Protein AF-A0A660SQA3-F1 (afdb_monomer)

Foldseek 3Di:
DVVVVVVVVVVVVVVVVVVVVVVVVVVVVVVVVVVVVVVVLVVVLVVVVVVVVVLVVVLVVLCVPPRPVSSQVVLVVCVVPVVDDDDKDWDADPVRHTPDIDDPPPCPQWDPVPVVVVPDDRPDDDWTDGPPDPDIDD

Secondary structure (DSSP, 8-state):
-HHHHHHHHHHHHHHHHHHHHHHHHHHHHHHHHHHHHHHHHHHHHHHHHHHHHHHHHHHHHHHHHHHHHHHHHHHHHHHHHS-PPP--EEEE-TTS-EEEEE--TT-TTS-TT-TTTTT--TT----B--TT-S--B-

pLDDT: mean 77.08, std 11.65, range [44.31, 96.62]

Sequence (138 aa):
MFWKIRAEYYRRINVRLTLIVTLAAAVSSIVVYALLLASLFIGFGDQDRGELDSRLLSYWAAWQYGGNDAVLNRASLDMKEYGGRPYLLMLDSEDGEMLGALIPGGWEQFNLKDPDLTNLTPGSYATLRAESLPYALL

Radius of gyration: 27.72 Å; Cα contacts (8 Å, |Δi|>4): 84; chains: 1; bounding box: 67×25×81 Å

Mean predicted aligned error: 12.72 Å

Solvent-accessible surface area (backbone atoms only — not comparable to full-atom values): 8169 Å² total; per-residue (Å²): 116,72,67,62,58,52,53,54,50,52,50,53,51,49,53,51,50,52,51,50,51,53,50,49,51,52,53,51,50,52,52,52,49,50,52,52,51,51,52,51,58,53,51,52,57,56,53,54,48,54,53,49,53,53,48,52,54,53,36,55,56,31,30,76,77,53,37,71,66,33,27,55,52,49,52,55,45,50,64,67,72,63,77,54,83,83,63,77,46,78,40,63,43,100,88,66,49,78,77,45,72,48,72,47,91,87,52,80,66,35,54,86,82,44,74,70,59,78,69,60,50,99,89,60,83,59,71,38,48,22,96,89,46,101,62,66,50,110

Structure (mmCIF, N/CA/C/O backbone):
data_AF-A0A660SQA3-F1
#
_entry.id   AF-A0A660SQA3-F1
#
loop_
_atom_site.group_PDB
_atom_site.id
_atom_site.type_symbol
_atom_site.label_atom_id
_atom_site.label_alt_id
_atom_site.label_comp_id
_atom_site.label_asym_id
_atom_site.label_entity_id
_atom_site.label_seq_id
_atom_site.pdbx_PDB_ins_code
_atom_site.Cartn_x
_atom_site.Cartn_y
_atom_site.Cartn_z
_atom_site.occupancy
_atom_site.B_iso_or_equiv
_atom_site.auth_seq_id
_atom_site.auth_comp_id
_atom_site.auth_asym_id
_atom_site.auth_atom_id
_atom_site.pdbx_PDB_model_num
ATOM 1 N N . MET A 1 1 ? 42.240 -6.990 -56.625 1.00 54.94 1 MET A N 1
ATOM 2 C CA . MET A 1 1 ? 42.632 -6.392 -55.323 1.00 54.94 1 MET A CA 1
ATOM 3 C C . MET A 1 1 ? 41.645 -5.319 -54.833 1.00 54.94 1 MET A C 1
ATOM 5 O O . MET A 1 1 ? 41.255 -5.372 -53.675 1.00 54.94 1 MET A O 1
ATOM 9 N N . PHE A 1 2 ? 41.139 -4.431 -55.702 1.00 52.47 2 PHE A N 1
ATOM 10 C CA . PHE A 1 2 ? 40.158 -3.376 -55.363 1.00 52.47 2 PHE A CA 1
ATOM 11 C C . PHE A 1 2 ? 38.821 -3.842 -54.743 1.00 52.47 2 PHE A C 1
ATOM 13 O O . PHE A 1 2 ? 38.254 -3.137 -53.911 1.00 52.47 2 PHE A O 1
ATOM 20 N N . TRP A 1 3 ? 38.318 -5.028 -55.101 1.00 53.06 3 TRP A N 1
ATOM 21 C CA . TRP A 1 3 ? 37.054 -5.558 -54.562 1.00 53.06 3 TRP A CA 1
ATOM 22 C 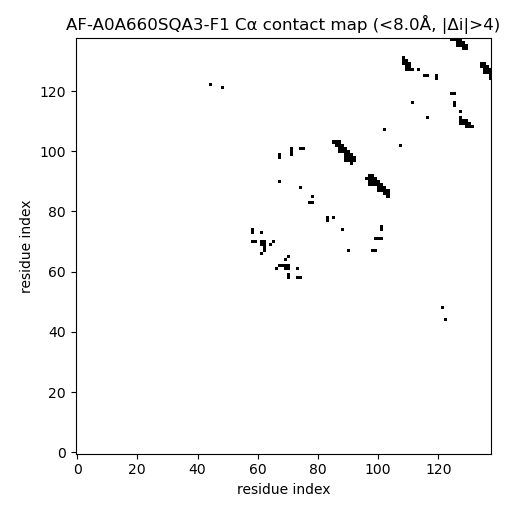C . TRP A 1 3 ? 37.124 -5.937 -53.073 1.00 53.06 3 TRP A C 1
ATOM 24 O O . TRP A 1 3 ? 36.162 -5.713 -52.343 1.00 53.06 3 TRP A O 1
ATOM 34 N N . LYS A 1 4 ? 38.275 -6.437 -52.596 1.00 57.72 4 LYS A N 1
ATOM 35 C CA . LYS A 1 4 ? 38.465 -6.780 -51.174 1.00 57.72 4 LYS A CA 1
ATOM 36 C C . LYS A 1 4 ? 38.490 -5.528 -50.287 1.00 57.72 4 LYS A C 1
ATOM 38 O O . LYS A 1 4 ? 37.871 -5.519 -49.230 1.00 57.72 4 LYS A O 1
ATOM 43 N N . ILE A 1 5 ? 39.113 -4.450 -50.770 1.00 60.47 5 ILE A N 1
ATOM 44 C CA . ILE A 1 5 ? 39.209 -3.164 -50.059 1.00 60.47 5 ILE A CA 1
ATOM 45 C C . ILE A 1 5 ? 37.825 -2.506 -49.922 1.00 60.47 5 ILE A C 1
ATOM 47 O O . ILE A 1 5 ? 37.481 -2.009 -48.851 1.00 60.47 5 ILE A O 1
ATOM 51 N N . ARG A 1 6 ? 36.987 -2.551 -50.972 1.00 59.34 6 ARG A N 1
ATOM 52 C CA . ARG A 1 6 ? 35.603 -2.045 -50.893 1.00 59.34 6 ARG A CA 1
ATOM 53 C C . ARG A 1 6 ? 34.749 -2.866 -49.924 1.00 59.34 6 ARG A C 1
ATOM 55 O O . ARG A 1 6 ? 34.038 -2.277 -49.117 1.00 59.34 6 ARG A O 1
ATOM 62 N N . ALA A 1 7 ? 34.850 -4.196 -49.951 1.00 65.12 7 ALA A N 1
ATOM 63 C CA . ALA A 1 7 ? 34.092 -5.070 -49.053 1.00 65.12 7 ALA A CA 1
ATOM 64 C C . ALA A 1 7 ? 34.424 -4.835 -47.565 1.00 65.12 7 ALA A C 1
ATOM 66 O O . ALA A 1 7 ? 33.521 -4.777 -46.732 1.00 65.12 7 ALA A O 1
ATOM 67 N N . GLU A 1 8 ? 35.697 -4.626 -47.218 1.00 66.94 8 GLU A N 1
ATOM 68 C CA . GLU A 1 8 ? 36.103 -4.288 -45.844 1.00 66.94 8 GLU A CA 1
ATOM 69 C C . GLU A 1 8 ? 35.639 -2.898 -45.395 1.00 66.94 8 GLU A C 1
ATOM 71 O O . GLU A 1 8 ? 35.345 -2.699 -44.212 1.00 66.94 8 GLU A O 1
ATOM 76 N N . TYR A 1 9 ? 35.556 -1.941 -46.321 1.00 72.12 9 TYR A N 1
ATOM 77 C CA . TYR A 1 9 ? 35.054 -0.597 -46.041 1.00 72.12 9 TYR A CA 1
ATOM 78 C C . TYR A 1 9 ? 33.547 -0.617 -45.748 1.00 72.12 9 TYR A C 1
ATOM 80 O O . TYR A 1 9 ? 33.116 -0.105 -44.714 1.00 72.12 9 TYR A O 1
ATOM 88 N N . TYR A 1 10 ? 32.758 -1.315 -46.575 1.00 73.06 10 TYR A N 1
ATOM 89 C CA . TYR A 1 10 ? 31.330 -1.540 -46.322 1.00 73.06 10 TYR A CA 1
ATOM 90 C C . TYR A 1 10 ? 31.085 -2.319 -45.027 1.00 73.06 10 TYR A C 1
ATOM 92 O O . TYR A 1 10 ? 30.194 -1.964 -44.261 1.00 73.06 10 TYR A O 1
ATOM 100 N N . ARG A 1 11 ? 31.912 -3.328 -44.718 1.00 73.06 11 ARG A N 1
ATOM 101 C CA . ARG A 1 11 ? 31.803 -4.076 -43.456 1.00 73.06 11 ARG A CA 1
ATOM 102 C C . ARG A 1 11 ? 32.028 -3.178 -42.239 1.00 73.06 11 ARG A C 1
ATOM 104 O O . ARG A 1 11 ? 31.273 -3.270 -41.278 1.00 73.06 11 ARG A O 1
ATOM 111 N N . ARG A 1 12 ? 33.028 -2.289 -42.272 1.00 77.50 12 ARG A N 1
ATOM 112 C CA . ARG A 1 12 ? 33.286 -1.328 -41.182 1.00 77.50 12 ARG A CA 1
ATOM 113 C C . ARG A 1 12 ? 32.155 -0.317 -41.008 1.00 77.50 12 AR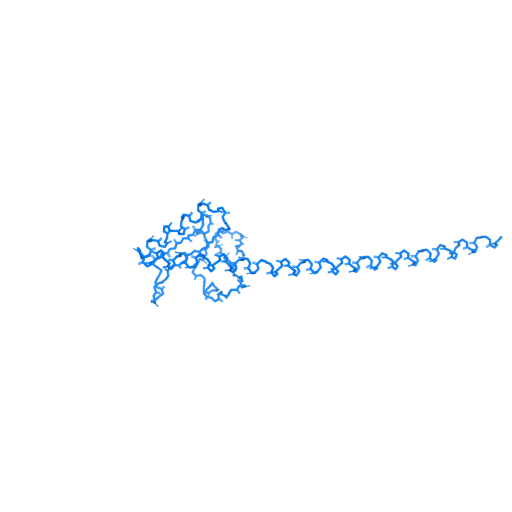G A C 1
ATOM 115 O O . ARG A 1 12 ? 31.801 -0.014 -39.871 1.00 77.50 12 ARG A O 1
ATOM 122 N N . ILE A 1 13 ? 31.589 0.179 -42.107 1.00 82.00 13 ILE A N 1
ATOM 123 C CA . ILE A 1 13 ? 30.435 1.086 -42.074 1.00 82.00 13 ILE A CA 1
ATOM 124 C C . ILE A 1 13 ? 29.217 0.375 -41.484 1.00 82.00 13 ILE A C 1
ATOM 126 O O . ILE A 1 13 ? 28.619 0.898 -40.548 1.00 82.00 13 ILE A O 1
ATOM 130 N N . ASN A 1 14 ? 28.912 -0.838 -41.952 1.00 81.38 14 ASN A N 1
ATOM 131 C CA . ASN A 1 14 ? 27.789 -1.626 -41.447 1.00 81.38 14 ASN A CA 1
ATOM 132 C C . ASN A 1 14 ? 27.932 -1.919 -39.953 1.00 81.38 14 ASN A C 1
ATOM 134 O O . ASN A 1 14 ? 26.993 -1.681 -39.209 1.00 81.38 14 ASN A O 1
ATOM 138 N N . VAL A 1 15 ? 29.114 -2.344 -39.491 1.00 86.00 15 VAL A N 1
ATOM 139 C CA . VAL A 1 15 ? 29.354 -2.596 -38.059 1.00 86.00 15 VAL A CA 1
ATOM 140 C C . VAL A 1 15 ? 29.121 -1.338 -37.225 1.00 86.00 15 VAL A C 1
ATOM 142 O O . VAL A 1 15 ? 28.465 -1.422 -36.194 1.00 86.00 15 VAL A O 1
ATOM 145 N N . ARG A 1 16 ? 29.607 -0.168 -37.665 1.00 87.56 16 ARG A N 1
ATOM 146 C CA . ARG A 1 16 ? 29.388 1.102 -36.951 1.00 87.56 16 ARG A CA 1
ATOM 147 C C . ARG A 1 16 ? 27.915 1.496 -36.918 1.00 87.56 16 ARG A C 1
ATOM 149 O O . ARG A 1 16 ? 27.432 1.900 -35.869 1.00 87.56 16 ARG A O 1
ATOM 156 N N . LEU A 1 17 ? 27.212 1.354 -38.039 1.00 87.44 17 LEU A N 1
ATOM 157 C CA . LEU A 1 17 ? 25.778 1.624 -38.130 1.00 87.44 17 LEU A CA 1
ATOM 158 C C . LEU A 1 17 ? 24.977 0.699 -37.217 1.00 87.44 17 LEU A C 1
ATOM 160 O O . LEU A 1 17 ? 24.160 1.187 -36.446 1.00 87.44 17 LEU A O 1
ATOM 164 N N . THR A 1 18 ? 25.255 -0.605 -37.234 1.00 91.38 18 THR A N 1
ATOM 165 C CA . THR A 1 18 ? 24.627 -1.559 -36.315 1.00 91.38 18 THR A CA 1
ATOM 166 C C . THR A 1 18 ? 24.901 -1.175 -34.865 1.00 91.38 18 THR A C 1
ATOM 168 O O . THR A 1 18 ? 23.973 -1.149 -34.071 1.00 91.38 18 THR A O 1
ATOM 171 N N . LEU A 1 19 ? 26.135 -0.802 -34.517 1.00 91.81 19 LEU A N 1
ATOM 172 C CA . LEU A 1 19 ? 26.482 -0.385 -33.156 1.00 91.81 19 LEU A CA 1
ATOM 173 C C . LEU A 1 19 ? 25.712 0.867 -32.717 1.00 91.81 19 LEU A C 1
ATOM 175 O O . LEU A 1 19 ? 25.174 0.888 -31.615 1.00 91.81 19 LEU A O 1
ATOM 179 N N . ILE A 1 20 ? 25.620 1.882 -33.581 1.00 93.88 20 ILE A N 1
ATOM 180 C CA . ILE A 1 20 ? 24.880 3.121 -33.301 1.00 93.88 20 ILE A CA 1
ATOM 181 C C . ILE A 1 20 ? 23.388 2.831 -33.133 1.00 93.88 20 ILE A C 1
ATOM 183 O O . ILE A 1 20 ? 22.782 3.306 -32.177 1.00 93.88 20 ILE A O 1
ATOM 187 N N . VAL A 1 21 ? 22.799 2.036 -34.029 1.00 93.44 21 VAL A N 1
ATOM 188 C CA . VAL A 1 21 ? 21.369 1.700 -33.980 1.00 93.44 21 VAL A CA 1
ATOM 189 C C . VAL A 1 2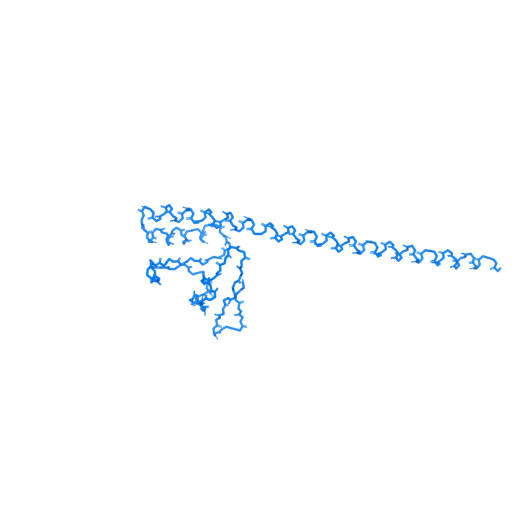1 ? 21.049 0.860 -32.747 1.00 93.44 21 VAL A C 1
ATOM 191 O O . VAL A 1 21 ? 20.088 1.163 -32.048 1.00 93.44 21 VAL A O 1
ATOM 194 N N . THR A 1 22 ? 21.864 -0.147 -32.428 1.00 94.19 22 THR A N 1
ATOM 195 C CA . THR A 1 22 ? 21.676 -0.969 -31.226 1.00 94.19 22 THR A CA 1
ATOM 196 C C . THR A 1 22 ? 21.839 -0.140 -29.956 1.00 94.19 22 THR A C 1
ATOM 198 O O . THR A 1 22 ? 21.055 -0.301 -29.027 1.00 94.19 22 THR A O 1
ATOM 201 N N . LEU A 1 23 ? 22.812 0.777 -29.913 1.00 95.12 23 LEU A N 1
ATOM 202 C CA . LEU A 1 23 ? 22.993 1.676 -28.775 1.00 95.12 23 LEU A CA 1
ATOM 203 C C . LEU A 1 23 ? 21.789 2.610 -28.615 1.00 95.12 23 LEU A C 1
ATOM 205 O O . LEU A 1 23 ? 21.267 2.742 -27.513 1.00 95.12 23 LEU A O 1
ATOM 209 N N . ALA A 1 24 ? 21.320 3.213 -29.708 1.00 95.06 24 ALA A N 1
ATOM 210 C CA . ALA A 1 24 ? 20.134 4.061 -29.696 1.00 95.06 24 ALA A CA 1
ATOM 211 C C . ALA A 1 24 ? 18.902 3.279 -29.219 1.00 95.06 24 ALA A C 1
ATOM 213 O O . ALA A 1 24 ? 18.197 3.745 -28.331 1.00 95.06 24 ALA A O 1
ATOM 214 N N . ALA A 1 25 ? 18.692 2.062 -29.728 1.00 94.31 25 ALA A N 1
ATOM 215 C CA . ALA A 1 25 ? 17.597 1.195 -29.307 1.00 94.31 25 ALA A CA 1
ATOM 216 C C . ALA A 1 25 ? 17.691 0.815 -27.821 1.00 94.31 25 ALA A C 1
ATOM 218 O O . ALA A 1 25 ? 16.688 0.866 -27.113 1.00 94.31 25 ALA A O 1
ATOM 219 N N . ALA A 1 26 ? 18.888 0.486 -27.326 1.00 95.88 26 ALA A N 1
ATOM 220 C CA . ALA A 1 26 ? 19.109 0.174 -25.918 1.00 95.88 26 ALA A CA 1
ATOM 221 C C . ALA A 1 26 ? 18.799 1.380 -25.019 1.00 95.88 26 ALA A C 1
ATOM 223 O O . ALA A 1 26 ? 18.076 1.244 -24.035 1.00 95.88 26 ALA A O 1
ATOM 224 N N . VAL A 1 27 ? 19.276 2.573 -25.388 1.00 96.50 27 VAL A N 1
ATOM 225 C CA . VAL A 1 27 ? 18.985 3.813 -24.654 1.00 96.50 27 VAL A CA 1
ATOM 226 C C . VAL A 1 27 ? 17.489 4.123 -24.683 1.00 96.50 27 VAL A C 1
ATOM 228 O O . VAL A 1 27 ? 16.907 4.389 -23.634 1.00 96.50 27 VAL A O 1
ATOM 231 N N . SER A 1 28 ? 16.836 4.024 -25.843 1.00 95.69 28 SER A N 1
ATOM 232 C CA . SER A 1 28 ? 15.385 4.205 -25.953 1.00 95.69 28 SER A CA 1
ATOM 233 C C . SER A 1 28 ? 14.619 3.211 -25.082 1.00 95.69 28 SER A C 1
ATOM 235 O O . SER A 1 28 ? 13.682 3.609 -24.397 1.00 95.69 28 SER A O 1
ATOM 237 N N . SER A 1 29 ? 15.040 1.945 -25.041 1.00 95.69 29 SER A N 1
ATOM 238 C CA . SER A 1 29 ? 14.429 0.930 -24.180 1.00 95.69 29 SER A CA 1
ATOM 239 C C . SER A 1 29 ? 14.560 1.281 -22.699 1.00 95.69 29 SER A C 1
ATOM 241 O O . SER A 1 29 ? 13.597 1.116 -21.956 1.00 95.69 29 SER A O 1
ATOM 243 N N . ILE A 1 30 ? 15.723 1.778 -22.266 1.00 96.44 30 ILE A N 1
ATOM 244 C CA . ILE A 1 30 ? 15.946 2.211 -20.878 1.00 96.44 30 ILE A CA 1
ATOM 245 C C . ILE A 1 30 ? 15.035 3.391 -20.535 1.00 96.44 30 ILE A C 1
ATOM 247 O O . ILE A 1 30 ? 14.408 3.391 -19.480 1.00 96.44 30 ILE A O 1
ATOM 251 N N . VAL A 1 31 ? 14.926 4.376 -21.429 1.00 96.62 31 VAL A N 1
ATOM 252 C CA . VAL A 1 31 ? 14.069 5.551 -21.219 1.00 96.62 31 VAL A CA 1
ATOM 253 C C . VAL A 1 31 ? 12.601 5.146 -21.119 1.00 96.62 31 VAL A C 1
ATOM 255 O O . VAL A 1 31 ? 11.921 5.547 -20.179 1.00 96.62 31 VAL A O 1
ATOM 258 N N . VAL A 1 32 ? 12.112 4.316 -22.044 1.00 95.75 32 VAL A N 1
ATOM 259 C CA . VAL A 1 32 ? 10.727 3.822 -22.014 1.00 95.75 32 VAL A CA 1
ATOM 260 C C . VAL A 1 32 ? 10.465 3.032 -20.735 1.00 95.75 32 VAL A C 1
ATOM 262 O O . VAL A 1 32 ? 9.455 3.261 -20.075 1.00 95.75 32 VAL A O 1
ATOM 265 N N . TYR A 1 33 ? 11.388 2.154 -20.343 1.00 95.25 33 TYR A N 1
ATOM 266 C CA . TYR A 1 33 ? 11.274 1.404 -19.096 1.00 95.25 33 TYR A CA 1
ATOM 267 C C . TYR A 1 33 ? 11.208 2.327 -17.871 1.00 95.25 33 TYR A C 1
ATOM 269 O O . TYR A 1 33 ? 10.332 2.157 -17.028 1.00 95.25 33 TYR A O 1
ATOM 277 N N . ALA A 1 34 ? 12.081 3.334 -17.790 1.00 93.81 34 ALA A N 1
ATOM 278 C CA . ALA A 1 34 ? 12.091 4.290 -16.687 1.00 93.81 34 ALA A CA 1
ATOM 279 C C . ALA A 1 34 ? 10.782 5.093 -16.601 1.00 93.81 34 ALA A C 1
ATOM 281 O O . ALA A 1 34 ? 10.258 5.292 -15.508 1.00 93.81 34 ALA A O 1
ATOM 282 N N . LEU A 1 35 ? 10.223 5.507 -17.743 1.00 94.38 35 LEU A N 1
ATOM 283 C CA . LEU A 1 35 ? 8.940 6.212 -17.795 1.00 94.38 35 LEU A CA 1
ATOM 284 C C . LEU A 1 35 ? 7.776 5.323 -17.345 1.00 94.38 35 LEU A C 1
ATOM 286 O O . LEU A 1 35 ? 6.934 5.768 -16.567 1.00 94.38 35 LEU A O 1
ATOM 290 N N . LEU A 1 36 ? 7.740 4.065 -17.794 1.00 90.69 36 LEU A N 1
ATOM 291 C CA . LEU A 1 36 ? 6.719 3.106 -17.367 1.00 90.69 36 LEU A CA 1
ATOM 292 C C . LEU A 1 36 ? 6.817 2.819 -15.868 1.00 90.69 36 LEU A C 1
ATOM 294 O O . LEU A 1 36 ? 5.800 2.814 -15.181 1.00 90.69 36 LEU A O 1
ATOM 298 N N . LEU A 1 37 ? 8.033 2.640 -15.352 1.00 88.38 37 LEU A N 1
ATOM 299 C CA . LEU A 1 37 ? 8.270 2.428 -13.929 1.00 88.38 37 LEU A CA 1
ATOM 300 C C . LEU A 1 37 ? 7.819 3.638 -13.101 1.00 88.38 37 LEU A C 1
ATOM 302 O O . LEU A 1 37 ? 7.132 3.466 -12.099 1.00 88.38 37 LEU A O 1
ATOM 306 N N . ALA A 1 38 ? 8.151 4.856 -13.536 1.00 85.81 38 ALA A N 1
ATOM 307 C CA . ALA A 1 38 ? 7.712 6.081 -12.874 1.00 85.81 38 ALA A CA 1
ATOM 308 C C . ALA A 1 38 ? 6.181 6.222 -12.889 1.00 85.81 38 ALA A C 1
ATOM 310 O O . ALA A 1 38 ? 5.583 6.528 -11.861 1.00 85.81 38 ALA A O 1
ATOM 311 N N . SER A 1 39 ? 5.534 5.940 -14.025 1.00 81.44 39 SER A N 1
ATOM 312 C CA . SER A 1 39 ? 4.071 5.963 -14.139 1.00 81.44 39 SER A CA 1
ATOM 313 C C . SER A 1 39 ? 3.402 4.947 -13.215 1.00 81.44 39 SER A C 1
ATOM 315 O O . SER A 1 39 ? 2.366 5.247 -12.629 1.00 81.44 39 SER A O 1
ATOM 317 N N . LEU A 1 40 ? 3.979 3.752 -13.090 1.00 79.56 40 LEU A N 1
ATOM 318 C CA . LEU A 1 40 ? 3.482 2.704 -12.205 1.00 79.56 40 LEU A CA 1
ATOM 319 C C . LEU A 1 40 ? 3.601 3.128 -10.733 1.00 79.56 40 LEU A C 1
ATOM 321 O O . LEU A 1 40 ? 2.657 2.965 -9.966 1.00 79.56 40 LEU A O 1
ATOM 325 N N . PHE A 1 41 ? 4.730 3.738 -10.362 1.00 76.25 41 PHE A N 1
ATOM 326 C CA . PHE A 1 41 ? 4.952 4.279 -9.019 1.00 76.25 41 PHE A CA 1
ATOM 327 C C . PHE A 1 41 ? 3.942 5.368 -8.644 1.00 76.25 41 PHE A C 1
ATOM 329 O O . PHE A 1 41 ? 3.432 5.366 -7.528 1.00 76.25 41 PHE A O 1
ATOM 336 N N . ILE A 1 42 ? 3.635 6.276 -9.573 1.00 75.75 42 ILE A N 1
ATOM 337 C CA . ILE A 1 42 ? 2.634 7.328 -9.351 1.00 75.75 42 ILE A CA 1
ATOM 338 C C . ILE A 1 42 ? 1.233 6.711 -9.230 1.00 75.75 42 ILE A C 1
ATOM 340 O O . ILE A 1 42 ? 0.489 7.053 -8.314 1.00 75.75 42 ILE A O 1
ATOM 344 N N . GLY A 1 43 ? 0.897 5.756 -10.104 1.00 67.94 43 GLY A N 1
ATOM 345 C CA . GLY A 1 43 ? -0.419 5.114 -10.124 1.00 67.94 43 GLY A CA 1
ATOM 346 C C . GLY A 1 43 ? -0.764 4.356 -8.841 1.00 67.94 43 GLY A C 1
ATOM 347 O O . GLY A 1 43 ? -1.905 4.426 -8.391 1.00 67.94 43 GLY A O 1
ATOM 348 N N . PHE A 1 44 ? 0.206 3.678 -8.218 1.00 67.31 44 PHE A N 1
ATOM 349 C CA . PHE A 1 44 ? -0.043 2.985 -6.950 1.00 67.31 44 PHE A CA 1
ATOM 350 C C . PHE A 1 44 ? -0.360 3.947 -5.804 1.00 67.31 44 PHE A C 1
ATOM 352 O O . PHE A 1 44 ? -1.286 3.689 -5.043 1.00 67.31 44 PHE A O 1
ATOM 359 N N . GLY A 1 45 ? 0.341 5.082 -5.716 1.00 67.19 45 GLY A N 1
ATOM 360 C CA . GLY A 1 45 ? 0.113 6.053 -4.644 1.00 67.19 45 GLY A CA 1
ATOM 361 C C . GLY A 1 45 ? -1.294 6.655 -4.661 1.00 67.19 45 GLY A C 1
ATOM 362 O O . GLY A 1 45 ? -1.921 6.776 -3.610 1.00 67.19 45 GLY A O 1
ATOM 363 N N . ASP A 1 46 ? -1.806 7.006 -5.842 1.00 67.56 46 ASP A N 1
ATOM 364 C CA . ASP A 1 46 ? -3.125 7.639 -5.967 1.00 67.56 46 ASP A CA 1
ATOM 365 C C . ASP A 1 46 ? -4.273 6.639 -5.772 1.00 67.56 46 ASP A C 1
ATOM 367 O O . ASP A 1 46 ? -5.280 6.967 -5.140 1.00 67.56 46 ASP A O 1
ATOM 371 N N . GLN A 1 47 ? -4.117 5.406 -6.267 1.00 67.94 47 GLN A N 1
ATOM 372 C CA . GLN A 1 47 ? -5.124 4.361 -6.092 1.00 67.94 47 GLN A CA 1
ATOM 373 C C . GLN A 1 47 ? -5.228 3.915 -4.627 1.00 67.94 47 GLN A C 1
ATOM 375 O O . GLN A 1 47 ? -6.338 3.834 -4.098 1.00 67.94 47 GLN A O 1
ATOM 380 N N . ASP A 1 48 ? -4.090 3.699 -3.957 1.00 70.56 48 ASP A N 1
ATOM 381 C CA . ASP A 1 48 ? -4.061 3.282 -2.552 1.00 70.56 48 ASP A CA 1
ATOM 382 C C . ASP A 1 48 ? -4.634 4.384 -1.634 1.00 70.56 48 ASP A C 1
ATOM 384 O O . ASP A 1 48 ? -5.367 4.086 -0.689 1.00 70.56 48 ASP A O 1
ATOM 388 N N . ARG A 1 49 ? -4.381 5.668 -1.938 1.00 70.94 49 ARG A N 1
ATOM 389 C CA . ARG A 1 49 ? -4.966 6.805 -1.199 1.00 70.94 49 ARG A CA 1
ATOM 390 C C . ARG A 1 49 ? -6.478 6.896 -1.361 1.00 70.94 49 ARG A C 1
ATOM 392 O O . ARG A 1 49 ? -7.179 7.030 -0.364 1.00 70.94 49 ARG A O 1
ATOM 399 N N . GLY A 1 50 ? -6.986 6.790 -2.589 1.00 74.19 50 GLY A N 1
ATOM 400 C CA . GLY A 1 50 ? -8.429 6.844 -2.836 1.00 74.19 50 GLY A CA 1
ATOM 401 C C . GLY A 1 50 ? -9.188 5.709 -2.140 1.00 74.19 50 GLY A C 1
ATOM 402 O O . GLY A 1 50 ? -10.269 5.924 -1.590 1.00 74.19 50 GLY A O 1
ATOM 403 N N . GLU A 1 51 ? -8.604 4.509 -2.115 1.00 76.88 51 GLU A N 1
ATOM 404 C CA . GLU A 1 51 ? -9.162 3.363 -1.394 1.00 76.88 51 GLU A CA 1
ATOM 405 C C . GLU A 1 51 ? -9.134 3.576 0.128 1.00 76.88 51 GLU A C 1
ATOM 407 O O . GLU A 1 51 ? -10.131 3.310 0.806 1.00 76.88 51 GLU A O 1
ATOM 412 N N . LEU A 1 52 ? -8.030 4.105 0.668 1.00 78.44 52 LEU A N 1
ATOM 413 C CA . LEU A 1 52 ? -7.895 4.406 2.093 1.00 78.44 52 LEU A CA 1
ATOM 414 C C . LEU A 1 52 ? -8.892 5.483 2.549 1.00 78.44 52 LEU A C 1
ATOM 416 O O . LEU A 1 52 ? -9.588 5.281 3.543 1.00 78.44 52 LEU A O 1
ATOM 420 N N . ASP A 1 53 ? -9.028 6.576 1.797 1.00 78.69 53 ASP A N 1
ATOM 421 C CA . ASP A 1 53 ? -9.971 7.659 2.097 1.00 78.69 53 ASP A CA 1
ATOM 422 C C . ASP A 1 53 ? -11.421 7.160 2.068 1.00 78.69 53 ASP A C 1
ATOM 424 O O . ASP A 1 53 ? -12.219 7.464 2.960 1.00 78.69 53 ASP A O 1
ATOM 428 N N . SER A 1 54 ? -11.765 6.332 1.076 1.00 82.75 54 SER A N 1
ATOM 429 C CA . SER A 1 54 ? -13.091 5.718 0.983 1.00 82.75 54 SER A CA 1
ATOM 430 C C . SER A 1 54 ? -13.393 4.824 2.191 1.00 82.75 54 SER A C 1
ATOM 432 O O . SER A 1 54 ? -14.491 4.901 2.753 1.00 82.75 54 SER A O 1
ATOM 434 N N . ARG A 1 55 ? -12.416 4.023 2.637 1.00 83.50 55 ARG A N 1
ATOM 435 C CA . ARG A 1 55 ? -12.542 3.177 3.833 1.00 83.50 55 ARG A CA 1
ATOM 436 C C . ARG A 1 55 ? -12.690 4.004 5.100 1.00 83.50 55 ARG A C 1
ATOM 438 O O . ARG A 1 55 ? -13.614 3.745 5.868 1.00 83.50 55 ARG A O 1
ATOM 445 N N . LEU A 1 56 ? -11.853 5.022 5.295 1.00 83.50 56 LEU A N 1
ATOM 446 C CA . LEU A 1 56 ? -11.923 5.908 6.459 1.00 83.50 56 LEU A CA 1
ATOM 447 C C . LEU A 1 56 ? -13.281 6.606 6.560 1.00 83.50 56 LEU A C 1
ATOM 449 O O . LEU A 1 56 ? -13.867 6.635 7.640 1.00 83.50 56 LEU A O 1
ATOM 453 N N . LEU A 1 57 ? -13.830 7.089 5.442 1.00 84.81 57 LEU A N 1
ATOM 454 C CA . LEU A 1 57 ? -15.181 7.653 5.402 1.00 84.81 57 LEU A CA 1
ATOM 455 C C . LEU A 1 57 ? -16.247 6.620 5.789 1.00 84.81 57 LEU A C 1
ATOM 457 O O . LEU A 1 57 ? -17.164 6.935 6.550 1.00 84.81 57 LEU A O 1
ATOM 461 N N . SER A 1 58 ? -16.124 5.380 5.304 1.00 85.50 58 SER A N 1
ATOM 462 C CA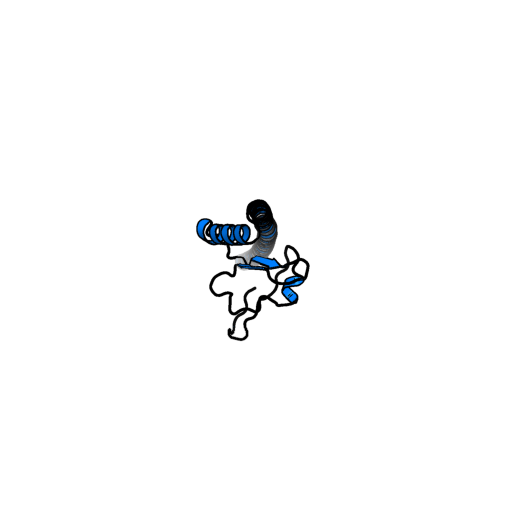 . SER A 1 58 ? -17.060 4.304 5.649 1.00 85.50 58 SER A CA 1
ATOM 463 C C . SER A 1 58 ? -17.007 3.929 7.136 1.00 85.50 58 SER A C 1
ATOM 465 O O . SER A 1 58 ? -18.047 3.703 7.756 1.00 85.50 58 SER A O 1
ATOM 467 N N . TYR A 1 59 ? -15.812 3.927 7.732 1.00 87.31 59 TYR A N 1
ATOM 468 C CA . TYR A 1 59 ? -15.608 3.639 9.149 1.00 87.31 59 TYR A CA 1
ATOM 469 C C . TYR A 1 59 ? -16.081 4.785 10.022 1.00 87.31 59 TYR A C 1
ATOM 471 O O . TYR A 1 59 ? -16.750 4.545 11.021 1.00 87.31 59 TYR A O 1
ATOM 479 N N . TRP A 1 60 ? -15.822 6.026 9.616 1.00 84.25 60 TRP A N 1
ATOM 480 C CA . TRP A 1 60 ? -16.372 7.194 10.287 1.00 84.25 60 TRP A CA 1
ATOM 481 C C . TRP A 1 60 ? -17.903 7.143 10.305 1.00 84.25 60 TRP A C 1
ATOM 483 O O . TRP A 1 60 ? -18.508 7.336 11.355 1.00 84.25 60 TRP A O 1
ATOM 493 N N . ALA A 1 61 ? -18.537 6.790 9.182 1.00 86.69 61 ALA A N 1
ATOM 494 C CA . ALA A 1 61 ? -19.982 6.599 9.135 1.00 86.69 61 ALA A CA 1
ATOM 495 C C . ALA A 1 61 ? -20.444 5.468 10.071 1.00 86.69 61 ALA A C 1
ATOM 497 O O . ALA A 1 61 ? -21.384 5.664 10.835 1.00 86.69 61 ALA A O 1
ATOM 498 N N . ALA A 1 62 ? -19.776 4.310 10.071 1.00 88.00 62 ALA A N 1
ATOM 499 C CA . ALA A 1 62 ? -20.110 3.199 10.967 1.00 88.00 62 ALA A CA 1
ATOM 500 C C . ALA A 1 62 ? -19.995 3.591 12.452 1.00 88.00 62 ALA A C 1
ATOM 502 O O . ALA A 1 62 ? -20.869 3.256 13.256 1.00 88.00 62 ALA A O 1
ATOM 503 N N . TRP A 1 63 ? -18.960 4.358 12.793 1.00 89.25 63 TRP A N 1
ATOM 504 C CA . TRP A 1 63 ? -18.725 4.858 14.141 1.00 89.25 63 TRP A CA 1
ATOM 505 C C . TRP A 1 63 ? -19.871 5.743 14.646 1.00 89.25 63 TRP A C 1
ATOM 507 O O . TRP A 1 63 ? -20.308 5.579 15.783 1.00 89.25 63 TRP A O 1
ATOM 517 N N . GLN A 1 64 ? -20.432 6.610 13.794 1.00 87.38 64 GLN A N 1
ATOM 518 C CA . GLN A 1 64 ? -21.563 7.479 14.163 1.00 87.38 64 GLN A CA 1
ATOM 519 C C . GLN A 1 64 ? -22.820 6.699 14.586 1.00 87.38 64 GLN A C 1
ATOM 521 O O . GLN A 1 64 ? -23.601 7.189 15.399 1.00 87.38 64 GLN A O 1
ATOM 526 N N . TYR A 1 65 ? -23.037 5.496 14.044 1.00 86.62 65 TYR A N 1
ATOM 527 C CA . TYR A 1 65 ? -24.258 4.719 14.296 1.00 86.62 65 TYR A CA 1
ATOM 528 C C . TYR A 1 65 ? -24.121 3.665 15.396 1.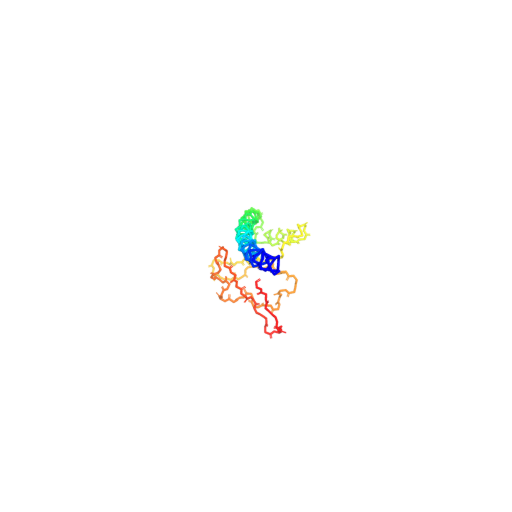00 86.62 65 TYR A C 1
ATOM 530 O O . TYR A 1 65 ? -25.124 3.302 16.007 1.00 86.62 65 TYR A O 1
ATOM 538 N N . GLY A 1 66 ? -22.917 3.149 15.645 1.00 83.12 66 GLY A N 1
ATOM 539 C CA . GLY A 1 66 ? -22.724 2.044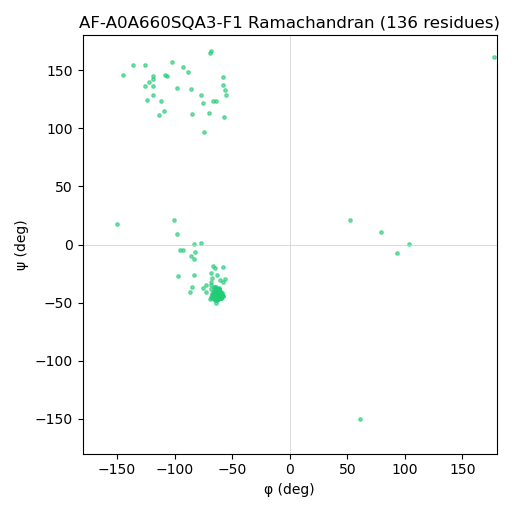 16.590 1.00 83.12 66 GLY A CA 1
ATOM 540 C C . GLY A 1 66 ? -21.373 2.031 17.295 1.00 83.12 66 GLY A C 1
ATOM 541 O O . GLY A 1 66 ? -20.983 0.994 17.829 1.00 83.12 66 GLY A O 1
ATOM 542 N N . GLY A 1 67 ? -20.657 3.157 17.294 1.00 87.62 67 GLY A N 1
ATOM 543 C CA . GLY A 1 67 ? -19.381 3.309 17.982 1.00 87.62 67 GLY A CA 1
ATOM 544 C C . GLY A 1 67 ? -18.301 2.357 17.467 1.00 87.62 67 GLY A C 1
ATOM 545 O O . GLY A 1 67 ? -18.281 1.969 16.297 1.00 87.62 67 GLY A O 1
ATOM 546 N N . ASN A 1 68 ? -17.383 1.979 18.353 1.00 86.69 68 ASN A N 1
ATOM 547 C CA . ASN A 1 68 ? -16.174 1.229 17.998 1.00 86.69 68 ASN A CA 1
ATOM 548 C C . ASN A 1 68 ? -16.480 -0.174 17.447 1.00 86.69 68 ASN A C 1
ATOM 550 O O . ASN A 1 68 ? -15.865 -0.601 16.469 1.00 86.69 68 ASN A O 1
ATOM 554 N N . ASP A 1 69 ? -17.476 -0.863 18.009 1.00 88.00 69 ASP A N 1
ATOM 555 C CA . ASP A 1 69 ? -17.864 -2.209 17.569 1.00 88.00 69 ASP A CA 1
ATOM 556 C C . ASP A 1 69 ? -18.390 -2.207 16.128 1.00 88.00 69 ASP A C 1
ATOM 558 O O . ASP A 1 69 ? -18.119 -3.125 15.350 1.00 88.00 69 ASP A O 1
ATOM 562 N N . ALA A 1 70 ? -19.120 -1.158 15.736 1.00 87.38 70 ALA A N 1
ATOM 563 C CA . ALA A 1 70 ? -19.601 -1.009 14.366 1.00 87.38 70 ALA A CA 1
ATOM 564 C C . ALA A 1 70 ? -18.451 -0.814 13.369 1.00 87.38 70 ALA A C 1
ATOM 566 O O . ALA A 1 70 ? -18.503 -1.365 12.268 1.00 87.38 70 ALA A O 1
ATOM 567 N N . VAL A 1 71 ? -17.393 -0.096 13.762 1.00 87.19 71 VAL A N 1
ATOM 568 C CA . VAL A 1 71 ? -16.190 0.084 12.936 1.00 87.19 71 VAL A CA 1
ATOM 569 C C . VAL A 1 71 ? -15.480 -1.245 12.707 1.00 87.19 71 VAL A C 1
ATOM 571 O O . VAL A 1 71 ? -15.207 -1.605 11.563 1.00 87.19 71 VAL A O 1
ATOM 574 N N . LEU A 1 72 ? -15.226 -2.007 13.774 1.00 88.19 72 LEU A N 1
ATOM 575 C CA . LEU A 1 72 ? -14.544 -3.300 13.675 1.00 88.19 72 LEU A CA 1
ATOM 576 C C . LEU A 1 72 ? -15.354 -4.311 12.856 1.00 88.19 72 LEU A C 1
ATOM 578 O O . LEU A 1 72 ? -14.792 -5.031 12.028 1.00 88.19 72 LEU A O 1
ATOM 582 N N . ASN A 1 73 ? -16.678 -4.333 13.028 1.00 88.88 73 ASN A N 1
ATOM 583 C CA . ASN A 1 73 ? -17.562 -5.181 12.231 1.00 88.88 73 ASN A CA 1
ATOM 584 C C . ASN A 1 73 ? -17.547 -4.790 10.751 1.00 88.88 73 ASN A C 1
ATOM 586 O O . ASN A 1 73 ? -17.439 -5.666 9.892 1.00 88.88 73 ASN A O 1
ATOM 590 N N . ARG A 1 74 ? -17.608 -3.488 10.441 1.00 86.12 74 ARG A N 1
ATOM 591 C CA . ARG A 1 74 ? -17.531 -3.001 9.060 1.00 86.12 74 ARG A CA 1
ATOM 592 C C . ARG A 1 74 ? -16.194 -3.363 8.417 1.00 86.12 74 ARG A C 1
ATOM 594 O O . ARG A 1 74 ? -16.189 -3.922 7.327 1.00 86.12 74 ARG A O 1
ATOM 601 N N . ALA A 1 75 ? -15.088 -3.136 9.120 1.00 85.44 75 ALA A N 1
ATOM 602 C CA . ALA A 1 75 ? -13.758 -3.488 8.640 1.00 85.44 75 ALA A CA 1
ATOM 603 C C . ALA A 1 75 ? -13.599 -5.007 8.429 1.00 85.44 75 ALA A C 1
ATOM 605 O O . ALA A 1 75 ? -13.034 -5.446 7.431 1.00 85.44 75 ALA A O 1
ATOM 606 N N . SER A 1 76 ? -14.152 -5.834 9.324 1.00 85.69 76 SER A N 1
ATOM 607 C CA . SER A 1 76 ? -14.162 -7.295 9.162 1.00 85.69 76 SER A CA 1
ATOM 608 C C . SER A 1 76 ? -14.928 -7.738 7.910 1.00 85.69 76 SER A C 1
ATOM 610 O O . SER A 1 76 ? -14.500 -8.666 7.222 1.00 85.69 76 SER A O 1
ATOM 612 N N . LEU A 1 77 ? -16.051 -7.079 7.601 1.00 84.75 77 LEU A N 1
ATOM 613 C CA . LEU A 1 77 ? -16.822 -7.330 6.381 1.00 84.75 77 LEU A CA 1
ATOM 614 C C . LEU A 1 77 ? -16.056 -6.894 5.132 1.00 84.75 77 LEU A C 1
ATOM 616 O O . LEU A 1 77 ? -15.952 -7.683 4.197 1.00 84.75 77 LEU A O 1
ATOM 620 N N . ASP A 1 78 ? -15.457 -5.703 5.140 1.00 80.62 78 ASP A N 1
ATOM 621 C CA . ASP A 1 78 ? -14.701 -5.193 3.994 1.00 80.62 78 ASP A CA 1
ATOM 622 C C . ASP A 1 78 ? -13.505 -6.106 3.654 1.00 80.62 78 ASP A C 1
ATOM 624 O O . ASP A 1 78 ? -13.248 -6.390 2.481 1.00 80.62 78 ASP A O 1
ATOM 628 N N . MET A 1 79 ? -12.838 -6.668 4.669 1.00 78.69 79 MET A N 1
ATOM 629 C CA . MET A 1 79 ? -11.758 -7.645 4.489 1.00 78.69 79 MET A CA 1
ATOM 630 C C . MET A 1 79 ? -12.242 -8.995 3.920 1.00 78.69 79 MET A C 1
ATOM 632 O O . MET A 1 79 ? -11.481 -9.679 3.237 1.00 78.69 79 MET A O 1
ATOM 636 N N . LYS A 1 80 ? -13.497 -9.389 4.178 1.00 77.50 80 LYS A N 1
ATOM 637 C CA . LYS A 1 80 ? -14.088 -10.647 3.679 1.00 77.50 80 LYS A CA 1
ATOM 638 C C . LYS A 1 80 ? -14.701 -10.515 2.286 1.00 77.50 80 LYS A C 1
ATOM 640 O O . LYS A 1 80 ? -14.571 -11.439 1.489 1.00 77.50 80 LYS A O 1
ATOM 645 N N . GLU A 1 81 ? -15.397 -9.415 2.006 1.00 69.38 81 GLU A N 1
ATOM 646 C CA . GLU A 1 81 ? -16.197 -9.252 0.785 1.00 69.38 81 GLU A CA 1
ATOM 647 C C . GLU A 1 81 ? -15.383 -8.760 -0.412 1.00 69.38 81 GLU A C 1
ATOM 649 O O . GLU A 1 81 ? -15.636 -9.196 -1.533 1.00 69.38 81 GLU A O 1
ATOM 654 N N . TYR A 1 82 ? -14.402 -7.877 -0.206 1.00 59.56 82 TYR A N 1
ATOM 655 C CA . TYR A 1 82 ? -13.796 -7.156 -1.331 1.00 59.56 82 TYR A CA 1
ATOM 656 C C . TYR A 1 82 ? -12.549 -7.809 -1.923 1.00 59.56 82 TYR A C 1
ATOM 658 O O . TYR A 1 82 ? -12.034 -7.306 -2.919 1.00 59.56 82 TYR A O 1
ATOM 666 N N . GLY A 1 83 ? -12.034 -8.902 -1.341 1.00 56.19 83 GLY A N 1
ATOM 667 C CA . GLY A 1 83 ? -10.773 -9.5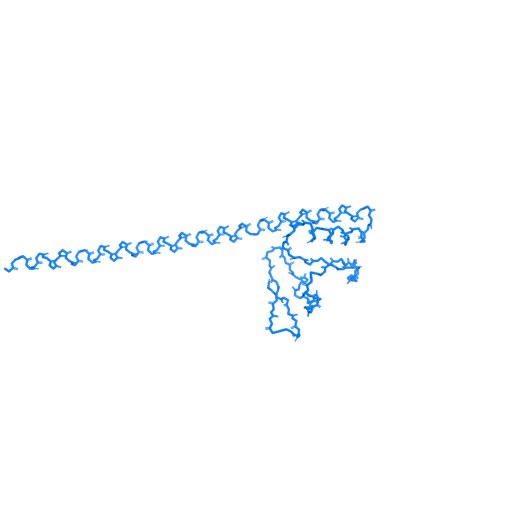11 -1.794 1.00 56.19 83 GLY A CA 1
ATOM 668 C C . GLY A 1 83 ? -9.614 -8.503 -1.881 1.00 56.19 83 GLY A C 1
ATOM 669 O O . GLY A 1 83 ? -8.666 -8.714 -2.637 1.00 56.19 83 GLY A O 1
ATOM 670 N N . GLY A 1 84 ? -9.736 -7.380 -1.164 1.00 62.50 84 GLY A N 1
ATOM 671 C CA . GLY A 1 84 ? -8.793 -6.275 -1.188 1.00 62.50 84 GLY A CA 1
ATOM 672 C C . GLY A 1 84 ? -7.469 -6.675 -0.553 1.00 62.50 84 GLY A C 1
ATOM 673 O O . GLY A 1 84 ? -7.359 -7.705 0.118 1.00 62.50 84 GLY A O 1
ATOM 674 N N . ARG A 1 85 ? -6.443 -5.847 -0.757 1.00 69.38 85 ARG A N 1
ATOM 675 C CA . ARG A 1 85 ? -5.160 -6.039 -0.073 1.00 69.38 85 ARG A CA 1
ATOM 676 C C . ARG A 1 85 ? -5.402 -6.055 1.445 1.00 69.38 85 ARG A C 1
ATOM 678 O O . ARG A 1 85 ? -6.127 -5.180 1.929 1.00 69.38 85 ARG A O 1
ATOM 685 N N . PRO A 1 86 ? -4.833 -7.024 2.188 1.00 73.44 86 PRO A N 1
ATOM 686 C CA . PRO A 1 86 ? -4.967 -7.061 3.637 1.00 73.44 86 PRO A CA 1
ATOM 687 C C . PRO A 1 86 ? -4.418 -5.761 4.226 1.00 73.44 86 PRO A C 1
ATOM 689 O O . PRO A 1 86 ? -3.384 -5.262 3.787 1.00 73.44 86 PRO A O 1
ATOM 692 N N . TYR A 1 87 ? -5.131 -5.209 5.200 1.00 76.00 87 TYR A N 1
ATOM 693 C CA . TYR A 1 87 ? -4.777 -3.959 5.857 1.00 76.00 87 TYR A CA 1
ATOM 694 C C . TYR A 1 87 ? -4.967 -4.098 7.358 1.00 76.00 87 TYR A C 1
ATOM 696 O O . TYR A 1 87 ? -5.769 -4.899 7.838 1.00 76.00 87 TYR A O 1
ATOM 704 N N . LEU A 1 88 ? -4.219 -3.286 8.087 1.00 78.75 88 LEU A N 1
ATOM 705 C CA . LEU A 1 88 ? -4.292 -3.194 9.528 1.00 78.75 88 LEU A CA 1
ATOM 706 C C . LEU A 1 88 ? -5.165 -2.000 9.911 1.00 78.75 88 LEU A C 1
ATOM 708 O O . LEU A 1 88 ? -5.027 -0.917 9.344 1.00 78.75 88 LEU A O 1
ATOM 712 N N . LEU A 1 89 ? -6.065 -2.205 10.869 1.00 81.56 89 LEU A N 1
ATOM 713 C CA . LEU A 1 89 ? -6.855 -1.138 11.474 1.00 81.56 89 LEU A CA 1
ATOM 714 C C . LEU A 1 89 ? -6.630 -1.170 12.981 1.00 81.56 89 LEU A C 1
ATOM 716 O O . LEU A 1 89 ? -6.864 -2.200 13.609 1.00 81.56 89 LEU A O 1
ATOM 720 N N . MET A 1 90 ? -6.210 -0.047 13.550 1.00 81.19 90 MET A N 1
ATOM 721 C CA . MET A 1 90 ? -6.121 0.162 14.994 1.00 81.19 90 MET A CA 1
ATOM 722 C C . MET A 1 90 ? -7.046 1.314 15.368 1.00 81.19 90 MET A C 1
ATOM 724 O O . MET A 1 90 ? -7.122 2.315 14.656 1.00 81.19 90 MET A O 1
ATOM 728 N N . LEU A 1 91 ? -7.784 1.137 16.456 1.00 79.94 91 LEU A N 1
ATOM 729 C CA . LEU A 1 91 ? -8.618 2.156 17.068 1.00 79.94 91 LEU A CA 1
ATOM 730 C C . LEU A 1 91 ? -8.006 2.475 18.420 1.00 79.94 91 LEU A C 1
ATOM 732 O O . LEU A 1 91 ? -8.056 1.639 19.322 1.00 79.94 91 LEU A O 1
ATOM 736 N N . ASP A 1 92 ? -7.458 3.674 18.548 1.00 78.88 92 ASP A N 1
ATOM 737 C CA . ASP A 1 92 ? -6.887 4.169 19.793 1.00 78.88 92 ASP A CA 1
ATOM 738 C C . ASP A 1 92 ? -7.794 5.254 20.389 1.00 78.88 92 ASP A C 1
ATOM 740 O O . ASP A 1 92 ? -8.462 6.006 19.676 1.00 78.88 92 ASP A O 1
ATOM 744 N N . SER A 1 93 ? -7.846 5.297 21.716 1.00 75.56 93 SER A N 1
ATOM 745 C CA . SER A 1 93 ? -8.468 6.363 22.499 1.00 75.56 93 SER A CA 1
ATOM 746 C C . SER A 1 93 ? -7.656 7.655 22.384 1.00 75.56 93 SER A C 1
ATOM 748 O O . SER A 1 93 ? -6.482 7.629 22.015 1.00 75.56 93 SER A O 1
ATOM 750 N N . GLU A 1 94 ? -8.243 8.785 22.782 1.00 76.19 94 GLU A N 1
ATOM 751 C CA . GLU A 1 94 ? -7.527 10.066 22.895 1.00 76.19 94 GLU A CA 1
ATOM 752 C C . GLU A 1 94 ? -6.303 9.969 23.827 1.00 76.19 94 GLU A C 1
ATOM 754 O O . GLU A 1 94 ? -5.294 10.631 23.595 1.00 76.19 94 GLU A O 1
ATOM 759 N N . ASP A 1 95 ? -6.362 9.082 24.825 1.00 78.56 95 ASP A N 1
ATOM 760 C CA . ASP A 1 95 ? -5.270 8.800 25.766 1.00 78.56 95 ASP A CA 1
ATOM 761 C C . ASP A 1 95 ? -4.225 7.799 25.222 1.00 78.56 95 ASP A C 1
ATOM 763 O O . ASP A 1 95 ? -3.269 7.450 25.915 1.00 78.56 95 ASP A O 1
ATOM 767 N N . GLY A 1 96 ? -4.399 7.303 23.991 1.00 68.81 96 GLY A N 1
ATOM 768 C CA . GLY A 1 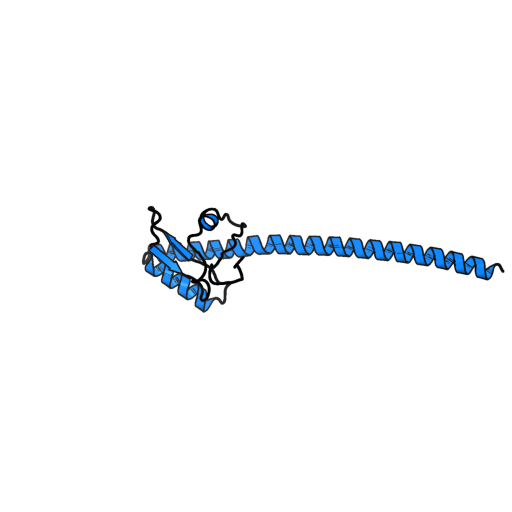96 ? -3.519 6.311 23.363 1.00 68.81 96 GLY A CA 1
ATOM 769 C C . GLY A 1 96 ? -3.760 4.863 23.810 1.00 68.81 96 GLY A C 1
ATOM 770 O O . GLY A 1 96 ? -2.956 3.979 23.513 1.00 68.81 96 GLY A O 1
ATOM 771 N N . GLU A 1 97 ? -4.852 4.591 24.528 1.00 76.88 97 GLU A N 1
ATOM 772 C CA . GLU A 1 97 ? -5.266 3.221 24.842 1.00 76.88 97 GLU A CA 1
ATOM 773 C C . GLU A 1 97 ? -5.936 2.558 23.633 1.00 76.88 97 GLU A C 1
ATOM 775 O O . GLU A 1 97 ? -6.886 3.099 23.074 1.00 76.88 97 GLU A O 1
ATOM 780 N N . MET A 1 98 ? -5.488 1.361 23.251 1.00 76.50 98 MET A N 1
ATOM 781 C CA . MET A 1 98 ? -6.084 0.616 22.138 1.00 76.50 98 MET A CA 1
ATOM 782 C C . MET A 1 98 ? -7.484 0.111 22.508 1.00 76.50 98 MET A C 1
ATOM 784 O O . MET A 1 98 ? -7.638 -0.781 23.342 1.00 76.50 98 MET A O 1
ATOM 788 N N . LEU A 1 99 ? -8.494 0.651 21.835 1.00 79.12 99 LEU A N 1
ATOM 789 C CA . LEU A 1 99 ? -9.905 0.292 21.969 1.00 79.12 99 LEU A CA 1
ATOM 790 C C . LEU A 1 99 ? -10.266 -0.937 21.128 1.00 79.12 99 LEU A C 1
ATOM 792 O O . LEU A 1 99 ? -11.198 -1.667 21.459 1.00 79.12 99 LEU A O 1
ATOM 796 N N . GLY A 1 100 ? -9.527 -1.185 20.046 1.00 79.88 100 GLY A N 1
ATOM 797 C CA . GLY A 1 100 ? -9.687 -2.384 19.233 1.00 79.88 100 GLY A CA 1
ATOM 798 C C . GLY A 1 100 ? -8.767 -2.410 18.022 1.00 79.88 100 GLY A C 1
ATOM 799 O O . GLY A 1 100 ? -8.248 -1.381 17.599 1.00 79.88 100 GLY A O 1
ATOM 800 N N . ALA A 1 101 ? -8.569 -3.596 17.450 1.00 81.38 101 ALA A N 1
ATOM 801 C CA . ALA A 1 101 ? -7.766 -3.760 16.247 1.00 81.38 101 ALA A CA 1
ATOM 802 C C . ALA A 1 101 ? -8.325 -4.859 15.341 1.00 81.38 101 ALA A C 1
ATOM 804 O O . ALA A 1 101 ? -8.839 -5.875 15.813 1.00 81.38 101 ALA A O 1
ATOM 805 N N . LEU A 1 102 ? -8.180 -4.663 14.032 1.00 80.25 102 LEU A N 1
ATOM 806 C CA . LEU A 1 102 ? -8.336 -5.703 13.027 1.00 80.25 102 LEU A CA 1
ATOM 807 C C . LEU A 1 102 ? -6.953 -6.018 12.461 1.00 80.25 102 LEU A C 1
ATOM 809 O O . LEU A 1 102 ? -6.323 -5.174 11.819 1.00 80.25 102 LEU A O 1
ATOM 813 N N . ILE A 1 103 ? -6.499 -7.242 12.715 1.00 78.69 103 ILE A N 1
ATOM 814 C CA . ILE A 1 103 ? -5.206 -7.750 12.262 1.00 78.69 103 ILE A CA 1
ATOM 815 C C . ILE A 1 103 ? -5.484 -8.845 11.226 1.00 78.69 103 ILE A C 1
ATOM 817 O O . ILE A 1 103 ? -6.214 -9.793 11.534 1.00 78.69 103 ILE A O 1
ATOM 821 N N . PRO A 1 104 ? -4.951 -8.733 9.999 1.00 76.00 104 PRO A N 1
ATOM 822 C CA . PRO A 1 104 ? -5.030 -9.804 9.016 1.00 76.00 104 PRO A CA 1
ATOM 823 C C . PRO A 1 104 ? -4.395 -11.095 9.539 1.00 76.00 104 PRO A C 1
ATOM 825 O O . PRO A 1 104 ? -3.369 -11.063 10.219 1.00 76.00 104 PRO A O 1
ATOM 828 N N . GLY A 1 105 ? -4.974 -12.238 9.173 1.00 72.19 105 GLY A N 1
ATOM 829 C CA . GLY A 1 105 ? -4.452 -13.540 9.586 1.00 72.19 105 GLY A CA 1
ATOM 830 C C . GLY A 1 105 ? -2.979 -13.721 9.202 1.00 72.19 105 GLY A C 1
ATOM 831 O O . GLY A 1 105 ? -2.606 -13.520 8.045 1.00 72.19 105 GLY A O 1
ATOM 832 N N . GLY A 1 106 ? -2.148 -14.115 10.166 1.00 69.56 106 GLY A N 1
ATOM 833 C CA . GLY A 1 106 ? -0.703 -14.302 10.008 1.00 69.56 106 GLY A CA 1
ATOM 834 C C . GLY A 1 106 ? 0.142 -13.079 10.377 1.00 69.56 106 GLY A C 1
ATOM 835 O O . GLY A 1 106 ? 1.368 -13.189 10.403 1.00 69.56 106 GLY A O 1
ATOM 836 N N . TRP A 1 107 ? -0.478 -11.927 10.663 1.00 74.44 107 TRP A N 1
ATOM 837 C CA . TRP A 1 107 ? 0.224 -10.698 11.052 1.00 74.44 107 TRP A CA 1
ATOM 838 C C . TRP A 1 107 ? 0.310 -10.519 12.575 1.00 74.44 107 TRP A C 1
ATOM 840 O O . TRP A 1 107 ? 0.984 -9.615 13.060 1.00 74.44 107 TRP A O 1
ATOM 850 N N . GLU A 1 108 ? -0.313 -11.409 13.348 1.00 75.62 108 GLU A N 1
ATOM 851 C CA . GLU A 1 108 ? -0.373 -11.344 14.814 1.00 75.62 108 GLU A CA 1
ATOM 852 C C . GLU A 1 108 ? 0.996 -11.550 15.476 1.00 75.62 108 GLU A C 1
ATOM 854 O O . GLU A 1 108 ? 1.184 -11.221 16.643 1.00 75.62 108 GLU A O 1
ATOM 859 N N . GLN A 1 109 ? 1.954 -12.113 14.734 1.00 74.50 109 GLN A N 1
ATOM 860 C CA . GLN A 1 109 ? 3.313 -12.375 15.211 1.00 74.50 109 GLN A CA 1
ATOM 861 C C . GLN A 1 109 ? 4.230 -11.149 15.110 1.00 74.50 109 GLN A C 1
ATOM 863 O O . GLN A 1 109 ? 5.333 -11.163 15.654 1.00 74.50 109 GLN A O 1
ATOM 868 N N . PHE A 1 110 ? 3.802 -10.109 14.393 1.00 75.06 110 PHE A N 1
ATOM 869 C CA . PHE A 1 110 ? 4.591 -8.903 14.174 1.00 75.06 110 PHE A CA 1
ATOM 870 C C . PHE A 1 110 ? 4.351 -7.887 15.288 1.00 75.06 110 PHE A C 1
ATOM 872 O O . PHE A 1 110 ? 3.263 -7.810 15.859 1.00 75.06 110 PHE A O 1
ATOM 879 N N . ASN A 1 111 ? 5.371 -7.087 15.605 1.00 75.00 111 ASN A N 1
ATOM 880 C CA . ASN A 1 111 ? 5.214 -6.017 16.581 1.00 75.00 111 ASN A CA 1
ATOM 881 C C . ASN A 1 111 ? 4.423 -4.849 15.970 1.00 75.00 111 ASN A C 1
ATOM 883 O O . ASN A 1 111 ? 4.980 -3.991 15.295 1.00 75.00 111 ASN A O 1
ATOM 887 N N . LEU A 1 112 ? 3.116 -4.820 16.223 1.00 73.69 112 LEU A N 1
ATOM 888 C CA . LEU A 1 112 ? 2.203 -3.786 15.718 1.00 73.69 112 LEU A CA 1
ATOM 889 C C . LEU A 1 112 ? 2.200 -2.506 16.567 1.00 73.69 112 LEU A C 1
ATOM 891 O O . LEU A 1 112 ? 1.568 -1.526 16.194 1.00 73.69 112 LEU A O 1
ATOM 895 N N . LYS A 1 113 ? 2.890 -2.512 17.714 1.00 70.12 113 LYS A N 1
ATOM 896 C CA . LYS A 1 113 ? 3.085 -1.335 18.575 1.00 70.12 113 LYS A CA 1
ATOM 897 C C . LYS A 1 113 ? 4.460 -0.702 18.369 1.00 70.12 113 LYS A C 1
ATOM 899 O O . LYS A 1 113 ? 4.975 -0.038 19.267 1.00 70.12 113 LYS A O 1
ATOM 904 N N . ASP A 1 114 ? 5.088 -0.968 17.228 1.00 69.62 114 ASP A N 1
ATOM 905 C CA . ASP A 1 114 ? 6.381 -0.386 16.911 1.00 69.62 114 ASP A CA 1
ATOM 906 C C . ASP A 1 114 ? 6.237 1.145 16.780 1.00 69.62 114 ASP A C 1
ATOM 908 O O . ASP A 1 114 ? 5.412 1.605 15.984 1.00 69.62 114 ASP A O 1
ATOM 912 N N . PRO A 1 115 ? 6.991 1.953 17.549 1.00 69.00 115 PRO A N 1
ATOM 913 C CA . PRO A 1 115 ? 6.941 3.410 17.451 1.00 69.00 115 PRO A CA 1
ATOM 914 C C . PRO A 1 115 ? 7.276 3.948 16.048 1.00 69.00 115 PRO A C 1
ATOM 916 O O . PRO A 1 115 ? 6.879 5.070 15.714 1.00 69.00 115 PRO A O 1
ATOM 919 N N . ASP A 1 116 ? 7.934 3.158 15.196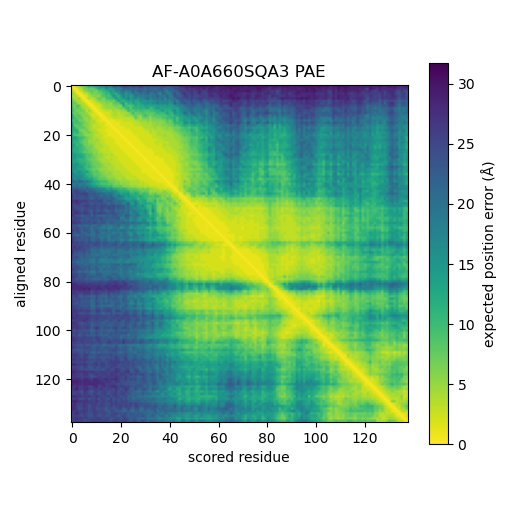 1.00 67.25 116 ASP A N 1
ATOM 920 C CA . ASP A 1 116 ? 8.174 3.521 13.798 1.00 67.25 116 ASP A CA 1
ATOM 921 C C . ASP A 1 116 ? 6.876 3.552 12.965 1.00 67.25 116 ASP A C 1
ATOM 923 O O . ASP A 1 116 ? 6.784 4.305 11.992 1.00 67.25 116 ASP A O 1
ATOM 927 N N . LEU A 1 117 ? 5.834 2.815 13.372 1.00 66.81 117 LEU A N 1
ATOM 928 C CA . LEU A 1 117 ? 4.520 2.814 12.713 1.00 66.81 117 LEU A CA 1
ATOM 929 C C . LEU A 1 117 ? 3.739 4.103 12.979 1.00 66.81 117 LEU A C 1
ATOM 931 O O . LEU A 1 117 ? 3.035 4.593 12.099 1.00 66.81 117 LEU A O 1
ATOM 935 N N . THR A 1 118 ? 3.885 4.686 14.170 1.00 64.12 118 THR A N 1
ATOM 936 C CA . THR A 1 118 ? 3.199 5.933 14.558 1.00 64.12 118 THR A CA 1
ATOM 937 C C . THR A 1 118 ? 3.627 7.150 13.739 1.00 64.12 118 THR A C 1
ATOM 939 O O . THR A 1 118 ? 2.893 8.131 13.673 1.00 64.12 118 THR A O 1
ATOM 942 N N . ASN A 1 119 ? 4.792 7.090 13.090 1.00 64.88 119 ASN A N 1
ATOM 943 C CA . ASN A 1 119 ? 5.314 8.168 12.247 1.00 64.88 119 ASN A CA 1
ATOM 944 C C . ASN A 1 119 ? 5.040 7.952 10.752 1.00 64.88 119 ASN A C 1
ATOM 946 O O . ASN A 1 119 ? 5.577 8.683 9.913 1.00 64.88 119 ASN A O 1
ATOM 950 N N . LEU A 1 120 ? 4.223 6.956 10.396 1.00 64.12 120 LEU A N 1
ATOM 951 C CA . LEU A 1 120 ? 3.869 6.709 9.009 1.00 64.12 120 LEU A CA 1
ATOM 952 C C . LEU A 1 120 ? 3.036 7.862 8.451 1.00 64.12 120 LEU A C 1
ATOM 954 O O . LEU A 1 120 ? 1.964 8.208 8.941 1.00 64.12 120 LEU A O 1
ATOM 958 N N . THR A 1 121 ? 3.537 8.437 7.366 1.00 53.31 121 THR A N 1
ATOM 959 C CA . THR A 1 121 ? 2.817 9.406 6.542 1.00 53.31 121 THR A CA 1
ATOM 960 C C . THR A 1 121 ? 2.295 8.730 5.270 1.00 53.31 121 THR A C 1
ATOM 962 O O . THR A 1 121 ? 2.843 7.707 4.841 1.00 53.31 121 THR A O 1
ATOM 965 N N . PRO A 1 122 ? 1.249 9.272 4.620 1.00 48.56 122 PRO A N 1
ATOM 966 C CA . PRO A 1 122 ? 0.728 8.701 3.380 1.00 48.56 122 PRO A CA 1
ATOM 967 C C . PRO A 1 122 ? 1.801 8.592 2.279 1.00 48.56 122 PRO A C 1
ATOM 969 O O . PRO A 1 122 ? 2.196 9.598 1.684 1.00 48.56 122 PRO A O 1
ATOM 972 N N . GLY A 1 123 ? 2.224 7.364 1.958 1.00 44.31 123 GLY A N 1
ATOM 973 C CA . GLY A 1 123 ? 3.275 7.061 0.973 1.00 44.31 123 GLY A CA 1
ATOM 974 C C . GLY A 1 123 ? 4.634 6.669 1.571 1.00 44.31 123 GLY A C 1
ATOM 975 O O . GLY A 1 123 ? 5.568 6.401 0.816 1.00 44.31 123 GLY A O 1
ATOM 976 N N . SER A 1 124 ? 4.755 6.626 2.900 1.00 52.03 124 SER A N 1
ATOM 977 C CA . SER A 1 124 ? 5.881 5.987 3.590 1.00 52.03 124 SER A CA 1
ATOM 978 C C . SER A 1 124 ? 5.569 4.530 3.934 1.00 52.03 124 SER A C 1
ATOM 980 O O . SER A 1 124 ? 4.408 4.175 4.131 1.00 52.03 124 SER A O 1
ATOM 982 N N . TYR A 1 125 ? 6.613 3.710 4.020 1.00 60.72 125 TYR A N 1
ATOM 983 C CA . TYR A 1 125 ? 6.534 2.293 4.369 1.00 60.72 125 TYR A CA 1
ATOM 984 C C . TYR A 1 125 ? 7.333 2.069 5.650 1.00 60.72 125 TYR A C 1
ATOM 986 O O . TYR A 1 125 ? 8.398 2.667 5.821 1.00 60.72 125 TYR A O 1
ATOM 994 N N . ALA A 1 126 ? 6.840 1.202 6.528 1.00 65.19 126 ALA A N 1
ATOM 995 C CA . ALA A 1 126 ? 7.564 0.753 7.707 1.00 65.19 126 ALA A CA 1
ATOM 996 C C . ALA A 1 126 ? 7.609 -0.764 7.687 1.00 65.19 126 ALA A C 1
ATOM 998 O O . ALA A 1 126 ? 6.623 -1.437 7.396 1.00 65.19 126 ALA A O 1
ATOM 999 N N . THR A 1 127 ? 8.784 -1.295 7.994 1.00 67.00 127 THR A N 1
ATOM 1000 C CA . THR A 1 127 ? 9.000 -2.730 7.993 1.00 67.00 127 THR A CA 1
ATOM 1001 C C . THR A 1 127 ? 8.575 -3.310 9.335 1.00 67.00 127 THR A C 1
ATOM 1003 O O . THR A 1 127 ? 9.240 -3.099 10.346 1.00 67.00 127 THR A O 1
ATOM 1006 N N . LEU A 1 128 ? 7.506 -4.096 9.333 1.00 69.81 128 LEU A N 1
ATOM 1007 C CA . LEU A 1 128 ? 7.058 -4.858 10.488 1.00 69.81 128 LEU A CA 1
ATOM 1008 C C . LEU A 1 128 ? 7.968 -6.074 10.686 1.00 69.81 128 LEU A C 1
ATOM 1010 O O . LEU A 1 128 ? 8.094 -6.937 9.811 1.00 69.81 128 LEU A O 1
ATOM 1014 N N . ARG A 1 129 ? 8.589 -6.167 11.865 1.00 69.62 129 ARG A N 1
ATOM 1015 C CA . ARG A 1 129 ? 9.413 -7.315 12.267 1.00 69.62 129 ARG A CA 1
ATOM 1016 C C . ARG A 1 129 ? 8.692 -8.171 13.303 1.00 69.62 129 ARG A C 1
ATOM 1018 O O . ARG A 1 129 ? 7.971 -7.666 14.159 1.00 69.62 129 ARG A O 1
ATOM 1025 N N . ALA A 1 130 ? 8.920 -9.475 13.216 1.00 74.25 130 ALA A N 1
ATOM 1026 C CA . ALA A 1 130 ? 8.501 -10.457 14.204 1.00 74.25 130 ALA A CA 1
ATOM 1027 C C . ALA A 1 130 ? 9.756 -11.137 14.759 1.00 74.25 130 ALA A C 1
ATOM 1029 O O . ALA A 1 130 ? 10.578 -11.624 13.985 1.00 74.25 130 ALA A O 1
ATOM 1030 N N . GLU A 1 131 ? 9.917 -11.191 16.083 1.00 72.50 131 GLU A N 1
ATOM 1031 C CA . GLU A 1 131 ? 11.074 -11.858 16.709 1.00 72.50 131 GLU A CA 1
ATOM 1032 C C . GLU A 1 131 ? 11.114 -13.363 16.402 1.00 72.50 131 GLU A C 1
ATOM 1034 O O . GLU A 1 131 ? 12.179 -13.978 16.370 1.00 72.50 131 GLU A O 1
ATOM 1039 N N . SER A 1 132 ? 9.946 -13.954 16.143 1.00 73.31 132 SER A N 1
ATOM 1040 C CA . SER A 1 132 ? 9.765 -15.376 15.858 1.00 73.31 132 SER A CA 1
ATOM 1041 C C . SER A 1 132 ? 9.968 -15.759 14.390 1.00 73.31 132 SER A C 1
ATOM 1043 O O . SER A 1 132 ? 9.989 -16.954 14.088 1.00 73.31 132 SER A O 1
ATOM 1045 N N . LEU A 1 133 ? 10.095 -14.795 13.468 1.00 71.88 133 LEU A N 1
ATOM 1046 C CA . LEU A 1 133 ? 10.144 -15.062 12.028 1.00 71.88 133 LEU A CA 1
ATOM 1047 C C . LEU A 1 133 ? 11.432 -14.514 11.396 1.00 71.88 133 LEU A C 1
ATOM 1049 O O . LEU A 1 133 ? 11.850 -13.398 11.692 1.00 71.88 133 LEU A O 1
ATOM 1053 N N . PRO A 1 134 ? 12.059 -15.256 10.463 1.00 72.50 134 PRO A N 1
ATOM 1054 C CA . PRO A 1 134 ? 13.272 -14.803 9.781 1.00 72.50 134 PRO A CA 1
ATOM 1055 C C . PRO A 1 134 ? 12.996 -13.764 8.680 1.00 72.50 134 PRO A C 1
ATOM 1057 O O . PRO A 1 134 ? 13.920 -13.353 7.981 1.00 72.50 134 PRO A O 1
ATOM 1060 N N . TYR A 1 135 ? 11.735 -13.373 8.482 1.00 64.94 135 TYR A N 1
ATOM 1061 C CA . TYR A 1 135 ? 11.299 -12.452 7.440 1.00 64.94 135 TYR A CA 1
ATOM 1062 C C . TYR A 1 135 ? 10.508 -11.290 8.037 1.00 64.94 135 TYR A C 1
ATOM 1064 O O . TYR A 1 135 ? 9.918 -11.401 9.111 1.00 64.94 135 TYR A O 1
ATOM 1072 N N . ALA A 1 136 ? 10.513 -10.171 7.320 1.00 67.88 136 ALA A N 1
ATOM 1073 C CA . ALA A 1 136 ? 9.828 -8.954 7.711 1.00 67.88 136 ALA A CA 1
ATOM 1074 C C . ALA A 1 136 ? 8.763 -8.595 6.670 1.00 67.88 136 ALA A C 1
ATOM 1076 O O . ALA A 1 136 ? 8.952 -8.852 5.478 1.00 67.88 136 ALA A O 1
ATOM 1077 N N . LEU A 1 137 ? 7.651 -8.032 7.130 1.00 64.19 137 LEU A N 1
ATOM 1078 C CA . LEU A 1 137 ? 6.615 -7.472 6.266 1.00 64.19 137 LEU A CA 1
ATOM 1079 C C . LEU A 1 137 ? 6.998 -6.028 5.937 1.00 64.19 137 LEU A C 1
ATOM 1081 O O . LEU A 1 137 ? 7.432 -5.299 6.826 1.00 64.19 137 LEU A O 1
ATOM 1085 N N . LEU A 1 138 ? 6.897 -5.648 4.664 1.00 58.56 138 LEU A N 1
ATOM 1086 C CA . LEU A 1 138 ? 7.356 -4.365 4.125 1.00 58.56 138 LEU A CA 1
ATOM 1087 C C . LEU A 1 138 ? 6.172 -3.559 3.597 1.00 58.56 138 LEU A C 1
ATOM 1089 O O . LEU A 1 138 ? 5.286 -4.195 2.981 1.00 58.56 138 LEU A O 1
#